Protein AF-A0A2N0Q1G3-F1 (afdb_monomer)

Radius of gyration: 15.43 Å; Cα contacts (8 Å, |Δi|>4): 80; chains: 1; bounding box: 38×31×40 Å

Organism: NCBI:txid588596

pLDDT: mean 87.78, std 17.98, range [31.86, 98.56]

Foldseek 3Di:
DEDAPDPVVVVVCCVPPVVDQAAYHPVVVVVVLCVPPCVVCPVCSVVLVVLVVVLLQDQDPVSNVVSVVVSCVVCVSCCVVCVPPPVVVSCRGRNNNVNVSCVVVDPDDDDDDDDD

Structure (mmCIF, N/CA/C/O backbone):
data_AF-A0A2N0Q1G3-F1
#
_entry.id   AF-A0A2N0Q1G3-F1
#
loop_
_atom_site.group_PDB
_atom_site.id
_atom_site.type_symbol
_atom_site.label_atom_id
_atom_site.label_alt_id
_atom_site.label_comp_id
_atom_site.label_asym_id
_atom_site.label_entity_id
_atom_site.label_seq_id
_atom_site.pdbx_PDB_ins_code
_atom_site.Cartn_x
_atom_site.Cartn_y
_atom_site.Cartn_z
_atom_site.occupancy
_atom_site.B_iso_or_equiv
_atom_site.auth_seq_id
_atom_site.auth_comp_id
_atom_site.auth_asym_id
_atom_site.auth_atom_id
_atom_site.pdbx_PDB_model_num
ATOM 1 N N . LEU A 1 1 ? 4.512 0.679 -16.842 1.00 89.19 1 LEU A N 1
ATOM 2 C CA . LEU A 1 1 ? 3.062 0.414 -17.017 1.00 89.19 1 LEU A CA 1
ATOM 3 C C . LEU A 1 1 ? 2.409 0.214 -15.654 1.00 89.19 1 LEU A C 1
ATOM 5 O O . LEU A 1 1 ? 2.959 -0.526 -14.849 1.00 89.19 1 LEU A O 1
ATOM 9 N N . TYR A 1 2 ? 1.265 0.859 -15.405 1.00 92.25 2 TYR A N 1
ATOM 10 C CA . TYR A 1 2 ? 0.460 0.651 -14.197 1.00 92.25 2 TYR A CA 1
ATOM 11 C C . TYR A 1 2 ? -0.803 -0.153 -14.524 1.00 92.25 2 TYR A C 1
ATOM 13 O O . TYR A 1 2 ? -1.583 0.272 -15.371 1.00 92.25 2 TYR A O 1
ATOM 21 N N . SER A 1 3 ? -1.038 -1.276 -13.843 1.00 93.62 3 SER A N 1
ATOM 22 C CA . SER A 1 3 ? -2.286 -2.055 -13.964 1.00 93.62 3 SER A CA 1
ATOM 23 C C . SER A 1 3 ? -2.610 -2.785 -12.656 1.00 93.62 3 SER A C 1
ATOM 25 O O . SER A 1 3 ? -1.995 -2.518 -11.629 1.00 93.62 3 SER A O 1
ATOM 27 N N . ASP A 1 4 ? -3.615 -3.655 -12.625 1.00 91.62 4 ASP A N 1
ATOM 28 C CA . ASP A 1 4 ? -3.788 -4.577 -11.499 1.00 91.62 4 ASP A CA 1
ATOM 29 C C . ASP A 1 4 ? -2.635 -5.603 -11.399 1.00 91.62 4 ASP A C 1
ATOM 31 O O . ASP A 1 4 ? -1.676 -5.586 -12.176 1.00 91.62 4 ASP A O 1
ATOM 35 N N . ALA A 1 5 ? -2.704 -6.472 -10.390 1.00 90.94 5 ALA A N 1
ATOM 36 C CA . ALA A 1 5 ? -1.709 -7.513 -10.141 1.00 90.94 5 ALA A CA 1
ATOM 37 C C . ALA A 1 5 ? -2.011 -8.809 -10.924 1.00 90.94 5 ALA A C 1
ATOM 39 O O . ALA A 1 5 ? -1.809 -9.900 -10.389 1.00 90.94 5 ALA A O 1
ATOM 40 N N . ASP A 1 6 ? -2.536 -8.700 -12.150 1.00 93.06 6 ASP A N 1
ATOM 41 C CA . ASP A 1 6 ? -2.856 -9.857 -12.987 1.00 93.06 6 ASP A CA 1
ATOM 42 C C . ASP A 1 6 ? -1.574 -10.592 -13.438 1.00 93.06 6 ASP A C 1
ATOM 44 O O . ASP A 1 6 ? -0.730 -10.005 -14.128 1.00 93.06 6 ASP A O 1
ATOM 48 N N . PRO A 1 7 ? -1.389 -11.877 -13.070 1.00 92.56 7 PRO A N 1
ATOM 49 C CA . PRO A 1 7 ? -0.171 -12.615 -13.396 1.00 92.56 7 PRO A CA 1
ATOM 50 C C . PRO A 1 7 ? 0.056 -12.781 -14.900 1.00 92.56 7 PRO A C 1
ATOM 52 O O . PRO A 1 7 ? 1.206 -12.784 -15.342 1.00 92.56 7 PRO A O 1
ATOM 55 N N . THR A 1 8 ? -1.018 -12.898 -15.687 1.00 95.44 8 THR A N 1
ATOM 56 C CA . THR A 1 8 ? -0.935 -13.084 -17.139 1.00 95.44 8 THR A CA 1
ATOM 57 C C . THR A 1 8 ? -0.405 -11.826 -17.812 1.00 95.44 8 THR A C 1
ATOM 59 O O . THR A 1 8 ? 0.539 -11.900 -18.598 1.00 95.44 8 THR A O 1
ATOM 62 N N . LEU A 1 9 ? -0.936 -10.659 -17.450 1.00 93.75 9 LEU A N 1
ATOM 63 C CA . LEU A 1 9 ? -0.468 -9.369 -17.933 1.00 93.75 9 LEU A CA 1
ATOM 64 C C . LEU A 1 9 ? 0.978 -9.107 -17.496 1.00 93.75 9 LEU A C 1
ATOM 66 O O . LEU A 1 9 ? 1.807 -8.738 -18.326 1.00 93.75 9 LEU A O 1
ATOM 70 N N . ILE A 1 10 ? 1.311 -9.362 -16.226 1.00 93.44 10 ILE A N 1
ATOM 71 C CA . ILE A 1 10 ? 2.687 -9.242 -15.715 1.00 93.44 10 ILE A CA 1
ATOM 72 C C . ILE A 1 10 ? 3.648 -10.115 -16.530 1.00 93.44 10 ILE A C 1
ATOM 74 O O . ILE A 1 10 ? 4.729 -9.657 -16.906 1.00 93.44 10 ILE A O 1
ATOM 78 N N . SER A 1 11 ? 3.268 -11.364 -16.810 1.00 94.94 11 SER A N 1
ATOM 79 C CA . SER A 1 11 ? 4.077 -12.274 -17.623 1.00 94.94 11 SER A CA 1
ATOM 80 C C . SER A 1 11 ? 4.217 -11.770 -19.058 1.00 94.94 11 SER A C 1
ATOM 82 O O . SER A 1 11 ? 5.326 -11.724 -19.581 1.00 94.94 11 SER A O 1
ATOM 84 N N . ALA A 1 12 ? 3.120 -11.338 -19.683 1.00 96.12 12 ALA A N 1
ATOM 85 C CA . ALA A 1 12 ? 3.123 -10.840 -21.053 1.00 96.12 12 ALA A CA 1
ATOM 86 C C . ALA A 1 12 ? 3.999 -9.590 -21.214 1.00 96.12 12 ALA A C 1
ATOM 88 O O . ALA A 1 12 ? 4.721 -9.484 -22.204 1.00 96.12 12 ALA A O 1
ATOM 89 N N . ILE A 1 13 ? 3.991 -8.673 -20.241 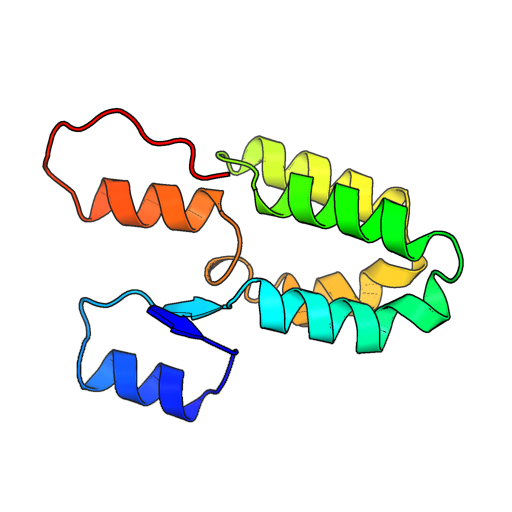1.00 94.12 13 ILE A N 1
ATOM 90 C CA . ILE A 1 13 ? 4.873 -7.498 -20.245 1.00 94.12 13 ILE A CA 1
ATOM 91 C C . ILE A 1 13 ? 6.330 -7.937 -20.170 1.00 94.12 13 ILE A C 1
ATOM 93 O O . ILE A 1 13 ? 7.127 -7.507 -20.991 1.00 94.12 13 ILE A O 1
ATOM 97 N N . LYS A 1 14 ? 6.684 -8.831 -19.239 1.00 92.69 14 LYS A N 1
ATOM 98 C CA . LYS A 1 14 ? 8.067 -9.315 -19.110 1.00 92.69 14 LYS A CA 1
ATOM 99 C C . LYS A 1 14 ? 8.572 -9.997 -20.380 1.00 92.69 14 LYS A C 1
ATOM 101 O O . LYS A 1 14 ? 9.737 -9.843 -20.721 1.00 92.69 14 LYS A O 1
ATOM 106 N N . THR A 1 15 ? 7.707 -10.742 -21.066 1.00 96.44 15 THR A N 1
ATOM 107 C CA . THR A 1 15 ? 8.062 -11.453 -22.300 1.00 96.44 15 THR A CA 1
ATOM 108 C C . THR A 1 15 ? 8.190 -10.515 -23.498 1.00 96.44 15 THR A C 1
ATOM 110 O O . THR A 1 15 ? 9.146 -10.635 -24.255 1.00 96.44 15 THR A O 1
ATOM 113 N N . ASN A 1 16 ? 7.240 -9.597 -23.687 1.00 97.31 16 ASN A N 1
ATOM 114 C CA . ASN A 1 16 ? 7.158 -8.788 -24.909 1.00 97.31 16 ASN A CA 1
ATOM 115 C C . ASN A 1 16 ? 7.815 -7.404 -24.774 1.00 97.31 16 ASN A C 1
ATOM 117 O O . ASN A 1 16 ? 8.176 -6.793 -25.775 1.00 97.31 16 ASN A O 1
ATOM 121 N N . TYR A 1 17 ? 7.971 -6.908 -23.546 1.00 94.31 17 TYR A N 1
ATOM 122 C CA . TYR A 1 17 ? 8.482 -5.576 -23.219 1.00 94.31 17 TYR A CA 1
ATOM 123 C C . TYR A 1 17 ? 9.413 -5.635 -21.990 1.00 94.31 17 TYR A C 1
ATOM 125 O O . TYR A 1 17 ? 9.089 -5.057 -20.950 1.00 94.31 17 TYR A O 1
ATOM 133 N N . PRO A 1 18 ? 10.570 -6.318 -22.071 1.00 90.69 18 PRO A N 1
ATOM 134 C CA . PRO A 1 18 ? 11.441 -6.572 -20.916 1.00 90.69 18 PRO A CA 1
ATOM 135 C C . PRO A 1 18 ? 11.962 -5.296 -20.231 1.00 90.69 18 PRO A C 1
ATOM 137 O O . PRO A 1 18 ? 12.139 -5.286 -19.016 1.00 90.69 18 PRO A O 1
ATOM 140 N N . GLU A 1 19 ? 12.116 -4.202 -20.984 1.00 90.19 19 GLU A N 1
ATOM 141 C CA . GLU A 1 19 ? 12.517 -2.884 -20.465 1.00 90.19 19 GLU A CA 1
ATOM 142 C C . GLU A 1 19 ? 11.365 -2.122 -19.781 1.00 90.19 19 GLU A C 1
ATOM 144 O O . GLU A 1 19 ? 11.568 -1.099 -19.129 1.00 90.19 19 GLU A O 1
ATOM 149 N N . THR A 1 20 ? 10.120 -2.586 -19.928 1.00 90.19 20 THR A N 1
ATOM 150 C CA . THR A 1 20 ? 8.965 -1.950 -19.290 1.00 90.19 20 THR A CA 1
ATOM 151 C C . THR A 1 20 ? 8.798 -2.461 -17.868 1.00 90.19 20 THR A C 1
ATOM 153 O O . THR A 1 20 ? 8.333 -3.575 -17.626 1.00 90.19 20 THR A O 1
ATOM 156 N N . HIS A 1 21 ? 9.061 -1.590 -16.897 1.00 89.31 21 HIS A N 1
ATOM 157 C CA . HIS A 1 21 ? 8.691 -1.860 -15.514 1.00 89.31 21 HIS A CA 1
ATOM 158 C C . HIS A 1 21 ? 7.168 -1.853 -15.333 1.00 89.31 21 HIS A C 1
ATOM 160 O O . HIS A 1 21 ? 6.462 -0.916 -15.731 1.00 89.31 21 HIS A O 1
ATOM 166 N N . HIS A 1 22 ? 6.655 -2.911 -14.707 1.00 92.00 22 HIS A N 1
ATOM 167 C CA . HIS A 1 22 ? 5.262 -3.023 -14.295 1.00 92.00 22 HIS A CA 1
ATOM 168 C C . HIS A 1 22 ? 5.103 -2.662 -12.819 1.00 92.00 22 HIS A C 1
ATOM 170 O O . HIS A 1 22 ? 5.839 -3.156 -11.963 1.00 92.00 22 HIS A O 1
ATOM 176 N N . PHE A 1 23 ? 4.120 -1.813 -12.537 1.00 93.25 23 PHE A N 1
ATOM 177 C CA . PHE A 1 23 ? 3.745 -1.401 -11.194 1.00 93.25 23 PHE A CA 1
ATOM 178 C C . PHE A 1 23 ? 2.245 -1.612 -10.982 1.00 93.25 23 PHE A C 1
ATOM 180 O O . PHE A 1 23 ? 1.428 -1.448 -11.889 1.00 93.25 23 PHE A O 1
ATOM 187 N N . HIS A 1 24 ? 1.854 -1.939 -9.758 1.00 93.88 24 HIS A N 1
ATOM 188 C CA . HIS A 1 24 ? 0.456 -2.042 -9.384 1.00 93.88 24 HIS A CA 1
ATOM 189 C C . HIS A 1 24 ? -0.163 -0.643 -9.300 1.00 93.88 24 HIS A C 1
ATOM 191 O O . HIS A 1 24 ? 0.358 0.278 -8.665 1.00 93.88 24 HIS A O 1
ATOM 197 N N . CYS A 1 25 ? -1.316 -0.496 -9.934 1.00 94.19 25 CYS A N 1
ATOM 198 C CA . CYS A 1 25 ? -2.083 0.729 -9.988 1.00 94.19 25 CYS A CA 1
ATOM 199 C C . CYS A 1 25 ? -2.677 1.055 -8.616 1.00 94.19 25 CYS A C 1
ATOM 201 O O . CYS A 1 25 ? -3.325 0.223 -7.973 1.00 94.19 25 CYS A O 1
ATOM 203 N N . ILE A 1 26 ? -2.509 2.310 -8.199 1.00 94.75 26 ILE A N 1
ATOM 204 C CA . ILE A 1 26 ? -3.003 2.811 -6.916 1.00 94.75 26 ILE A CA 1
ATOM 205 C C . ILE A 1 26 ? -4.523 2.677 -6.781 1.00 94.75 26 ILE A C 1
ATOM 207 O O . ILE A 1 26 ? -5.013 2.392 -5.693 1.00 94.75 26 ILE A O 1
ATOM 211 N N . PHE A 1 27 ? -5.263 2.807 -7.884 1.00 95.50 27 PHE A N 1
ATOM 212 C CA . PHE A 1 27 ? -6.713 2.653 -7.894 1.00 95.50 27 PHE A CA 1
ATOM 213 C C . PHE A 1 27 ? -7.135 1.229 -7.504 1.00 95.50 27 PHE A C 1
ATOM 215 O O . PHE A 1 27 ? -7.975 1.053 -6.625 1.00 95.50 27 PHE A O 1
ATOM 222 N N . HIS A 1 28 ? -6.501 0.203 -8.081 1.00 95.06 28 HIS A N 1
ATOM 223 C CA . HIS A 1 28 ? -6.791 -1.193 -7.739 1.00 95.06 28 HIS A CA 1
ATOM 224 C C . HIS A 1 28 ? -6.359 -1.542 -6.311 1.00 95.06 28 HIS A C 1
ATOM 226 O O . HIS A 1 28 ? -7.064 -2.273 -5.614 1.00 95.06 28 HIS A O 1
ATOM 232 N N . ILE A 1 29 ? -5.241 -0.981 -5.839 1.00 96.06 29 ILE A N 1
ATOM 233 C CA . ILE A 1 29 ? -4.834 -1.109 -4.434 1.00 96.06 29 ILE A CA 1
ATOM 234 C C . ILE A 1 29 ? -5.901 -0.499 -3.520 1.00 96.06 29 ILE A C 1
ATOM 236 O O . ILE A 1 29 ? -6.329 -1.154 -2.573 1.00 96.06 29 ILE A O 1
ATOM 240 N N . ASP A 1 30 ? -6.379 0.709 -3.820 1.00 96.88 30 ASP A N 1
ATOM 241 C CA . ASP A 1 30 ? -7.409 1.395 -3.037 1.00 96.88 30 ASP A CA 1
ATOM 242 C C . ASP A 1 30 ? -8.730 0.612 -2.993 1.00 96.88 30 ASP A C 1
ATOM 244 O O . ASP A 1 30 ? -9.331 0.455 -1.928 1.00 96.88 30 ASP A O 1
ATOM 248 N N . LEU A 1 31 ? -9.158 0.047 -4.128 1.00 96.56 31 LEU A N 1
ATOM 249 C CA . LEU A 1 31 ? -10.322 -0.842 -4.185 1.00 96.56 31 LEU A CA 1
ATOM 250 C C . LEU A 1 31 ? -10.140 -2.081 -3.298 1.00 96.56 31 LEU A C 1
ATOM 252 O O . LEU A 1 31 ? -11.047 -2.440 -2.544 1.00 96.56 31 LEU A O 1
ATOM 256 N N . ASN A 1 32 ? -8.961 -2.704 -3.328 1.00 95.81 32 ASN A N 1
ATOM 257 C CA . ASN A 1 32 ? -8.658 -3.865 -2.494 1.00 95.81 32 ASN A CA 1
ATOM 258 C C 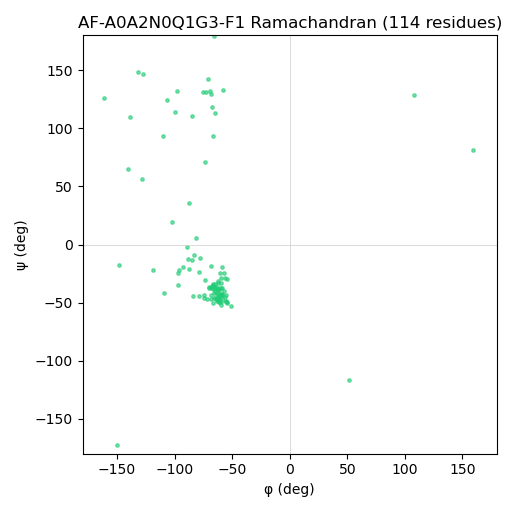. ASN A 1 32 ? -8.606 -3.516 -0.999 1.00 95.81 32 ASN A C 1
ATOM 260 O O . ASN A 1 32 ? -9.099 -4.291 -0.175 1.00 95.81 32 ASN A O 1
ATOM 264 N N . LEU A 1 33 ? -8.069 -2.349 -0.633 1.00 97.50 33 LEU A N 1
ATOM 265 C CA . LEU A 1 33 ? -8.097 -1.850 0.745 1.00 97.50 33 LEU A CA 1
ATOM 266 C C . LEU A 1 33 ? -9.537 -1.626 1.212 1.00 97.50 33 LEU A C 1
ATOM 268 O O . LEU A 1 33 ? -9.919 -2.122 2.271 1.00 97.50 33 LEU A O 1
ATOM 272 N N . LYS A 1 34 ? -10.366 -0.955 0.404 1.00 97.69 34 LYS A N 1
ATOM 273 C CA . LYS A 1 34 ? -11.793 -0.751 0.697 1.00 97.69 34 LYS A CA 1
ATOM 274 C C . LYS A 1 34 ? -12.511 -2.082 0.908 1.00 97.69 34 LYS A C 1
ATOM 276 O O . LYS A 1 34 ? -13.186 -2.252 1.920 1.00 97.69 34 LYS A O 1
ATOM 281 N N . LYS A 1 35 ? -12.320 -3.043 0.001 1.00 97.69 35 LYS A N 1
ATOM 282 C CA . LYS A 1 35 ? -12.957 -4.367 0.063 1.00 97.69 35 LYS A CA 1
ATOM 283 C C . LYS A 1 35 ? -12.598 -5.140 1.336 1.00 97.69 35 LYS A C 1
ATOM 285 O O . LYS A 1 35 ? -13.476 -5.750 1.935 1.00 97.69 35 LYS A O 1
ATOM 290 N N . ASN A 1 36 ? -11.330 -5.122 1.750 1.00 97.50 36 ASN A N 1
ATOM 291 C CA . ASN A 1 36 ? -10.840 -5.990 2.828 1.00 97.50 36 ASN A CA 1
ATOM 292 C C . ASN A 1 36 ? -10.792 -5.323 4.210 1.00 97.50 36 ASN A C 1
ATOM 294 O O . ASN A 1 36 ? -10.821 -6.022 5.225 1.00 97.50 36 ASN A O 1
ATOM 298 N N . LEU A 1 37 ? -10.696 -3.990 4.268 1.00 97.88 37 LEU A N 1
ATOM 299 C CA . LEU A 1 37 ? -10.423 -3.260 5.509 1.00 97.88 37 LEU A CA 1
ATOM 300 C C . LEU A 1 37 ? -11.533 -2.291 5.913 1.00 97.88 37 LEU A C 1
ATOM 302 O O . LEU A 1 37 ? -11.647 -2.005 7.102 1.00 97.88 37 LEU A O 1
ATOM 306 N N . LYS A 1 38 ? -12.397 -1.824 4.997 1.00 97.25 38 LYS A N 1
ATOM 307 C CA . LYS A 1 38 ? -13.449 -0.847 5.347 1.00 97.25 38 LYS A CA 1
ATOM 308 C C . LYS A 1 38 ? -14.388 -1.367 6.436 1.00 97.25 38 LYS A C 1
ATOM 310 O O . LYS A 1 38 ? -14.687 -0.642 7.377 1.00 97.25 38 LYS A O 1
ATOM 315 N N . GLY A 1 39 ? -14.801 -2.633 6.357 1.00 97.06 39 GLY A N 1
ATOM 316 C CA . GLY A 1 39 ? -15.639 -3.252 7.392 1.00 97.06 39 GLY A CA 1
ATOM 317 C C . GLY A 1 39 ? -14.930 -3.411 8.744 1.00 97.06 39 GLY A C 1
ATOM 318 O O . GLY A 1 39 ? -15.561 -3.258 9.787 1.00 97.06 39 GLY A O 1
ATOM 319 N N . LYS A 1 40 ? -13.615 -3.670 8.729 1.00 96.31 40 LYS A N 1
ATOM 320 C CA . LYS A 1 40 ? -12.797 -3.848 9.940 1.00 96.31 40 LYS A CA 1
ATOM 321 C C . LYS A 1 40 ? -12.524 -2.521 10.645 1.00 96.31 40 LYS A C 1
ATOM 323 O O . LYS A 1 40 ? -12.643 -2.440 11.859 1.00 96.31 40 LYS A O 1
ATOM 328 N N . LEU A 1 41 ? -12.190 -1.490 9.871 1.00 97.25 41 LEU A N 1
ATOM 329 C CA . LEU A 1 41 ? -11.813 -0.171 10.376 1.00 97.25 41 LEU A CA 1
ATOM 330 C C . LEU A 1 41 ? -12.995 0.773 10.597 1.00 97.25 41 LEU A C 1
ATOM 332 O O . LEU A 1 41 ? -12.876 1.730 11.355 1.00 97.25 41 LEU A O 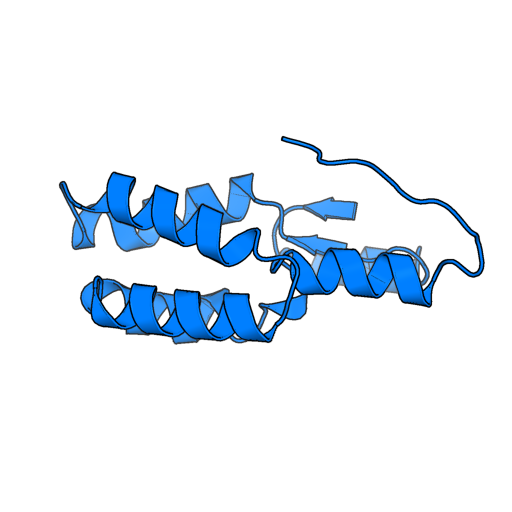1
ATOM 336 N N . ARG A 1 42 ? -14.138 0.528 9.946 1.00 96.56 42 ARG A N 1
ATOM 337 C CA . ARG A 1 42 ? -15.357 1.338 10.074 1.00 96.56 42 ARG A CA 1
ATOM 338 C C . ARG A 1 42 ? -15.065 2.832 9.858 1.00 96.56 42 ARG A C 1
ATOM 340 O O . ARG A 1 42 ? -14.636 3.221 8.774 1.00 96.56 42 ARG A O 1
ATOM 347 N N . ASN A 1 43 ? -15.276 3.662 10.880 1.00 97.44 43 ASN A N 1
ATOM 348 C CA . ASN A 1 43 ? -15.049 5.108 10.855 1.00 97.44 43 ASN A CA 1
ATOM 349 C C . ASN A 1 43 ? -13.564 5.499 10.760 1.00 97.44 43 ASN A C 1
ATOM 351 O O . ASN A 1 43 ? -13.262 6.616 10.357 1.00 97.44 43 ASN A O 1
ATOM 355 N N . GLN A 1 44 ? -12.640 4.591 11.079 1.00 97.75 44 GLN A N 1
ATOM 356 C CA . GLN A 1 44 ? -11.201 4.838 10.977 1.00 97.75 44 GLN A CA 1
ATOM 357 C C . GLN A 1 44 ? -10.655 4.627 9.558 1.00 97.75 44 GLN A C 1
ATOM 359 O O . GLN A 1 44 ? -9.504 4.965 9.290 1.00 97.75 44 GLN A O 1
ATOM 364 N N . PHE A 1 45 ? -11.458 4.075 8.637 1.00 98.38 45 PHE A N 1
ATOM 365 C CA . PHE A 1 45 ? -10.983 3.681 7.310 1.00 98.38 45 PHE A CA 1
ATOM 366 C C . PHE A 1 45 ? -10.392 4.850 6.511 1.00 98.38 45 PHE A C 1
ATOM 368 O O . PHE A 1 45 ? -9.336 4.691 5.907 1.00 98.38 45 PHE A O 1
ATOM 375 N N . GLU A 1 46 ? -11.028 6.024 6.521 1.00 98.31 46 GLU A N 1
ATOM 376 C CA . GLU A 1 46 ? -10.533 7.171 5.745 1.00 98.31 46 GLU A CA 1
ATOM 377 C C . GLU A 1 46 ? -9.227 7.742 6.319 1.00 98.31 46 GLU A C 1
ATOM 379 O O . GLU A 1 46 ? -8.323 8.091 5.559 1.00 98.31 46 GLU A O 1
ATOM 384 N N . LEU A 1 47 ? -9.071 7.756 7.650 1.00 98.50 47 LEU A N 1
ATOM 385 C CA . LEU A 1 47 ? -7.819 8.165 8.298 1.00 98.50 47 LEU A CA 1
ATOM 386 C C . LEU A 1 47 ? -6.685 7.181 7.985 1.00 98.50 47 LEU A C 1
ATOM 388 O O . LEU A 1 47 ? -5.591 7.592 7.595 1.00 98.50 47 LEU A O 1
ATOM 392 N N . PHE A 1 48 ? -6.965 5.882 8.100 1.00 98.50 48 PHE A N 1
ATOM 393 C CA . PHE A 1 48 ? -6.047 4.825 7.689 1.00 98.50 48 PHE A CA 1
ATOM 394 C C . PHE A 1 48 ? -5.636 4.983 6.222 1.00 98.50 48 PHE A C 1
ATOM 396 O O . PHE A 1 48 ? -4.451 4.939 5.903 1.00 98.50 48 PHE A O 1
ATOM 403 N N . ARG A 1 49 ? -6.603 5.192 5.323 1.00 98.19 49 ARG A N 1
ATOM 404 C CA . ARG A 1 49 ? -6.372 5.340 3.883 1.00 98.19 49 ARG A CA 1
ATOM 405 C C . ARG A 1 49 ? -5.458 6.527 3.589 1.00 98.19 49 ARG A C 1
ATOM 407 O O . ARG A 1 49 ? -4.518 6.376 2.813 1.00 98.19 49 ARG A O 1
ATOM 414 N N . ALA A 1 50 ? -5.686 7.673 4.229 1.00 98.31 50 ALA A N 1
ATOM 415 C CA . ALA A 1 50 ? -4.825 8.845 4.087 1.00 98.31 50 ALA A CA 1
ATOM 416 C C . ALA A 1 50 ? -3.379 8.545 4.523 1.00 98.31 50 ALA A C 1
ATOM 418 O O . ALA A 1 50 ? -2.446 8.770 3.750 1.00 98.31 50 ALA A O 1
ATOM 419 N N . LYS A 1 51 ? -3.191 7.947 5.708 1.00 98.56 51 LYS A N 1
ATOM 420 C CA . LYS A 1 51 ? -1.864 7.557 6.221 1.00 98.56 51 LYS A CA 1
ATOM 421 C C . LYS A 1 51 ? -1.192 6.481 5.363 1.00 98.56 51 LYS A C 1
ATOM 423 O O . LYS A 1 51 ? 0.015 6.537 5.137 1.00 98.56 51 LYS A O 1
ATOM 428 N N . PHE A 1 52 ? -1.957 5.530 4.828 1.00 98.31 52 PHE A N 1
ATOM 429 C CA . PHE A 1 52 ? -1.454 4.526 3.892 1.00 98.31 52 PHE A CA 1
ATOM 430 C C . PHE A 1 52 ? -0.927 5.177 2.609 1.00 98.31 52 PHE A C 1
ATOM 432 O O . PHE A 1 52 ? 0.171 4.845 2.167 1.00 98.31 52 PHE A O 1
ATOM 439 N N . LEU A 1 53 ? -1.673 6.117 2.019 1.00 97.44 53 LEU A N 1
ATOM 440 C CA . LEU A 1 53 ? -1.244 6.834 0.815 1.00 97.44 53 LEU A CA 1
ATOM 441 C C . LEU A 1 53 ? 0.011 7.674 1.084 1.00 97.44 53 LEU A C 1
ATOM 443 O O . LEU A 1 53 ? 0.951 7.652 0.290 1.00 97.44 53 LEU A O 1
ATOM 447 N N . GLU A 1 54 ? 0.068 8.345 2.233 1.00 97.75 54 GLU A N 1
ATOM 448 C CA . GLU A 1 54 ? 1.231 9.121 2.671 1.00 97.75 54 GLU A CA 1
ATOM 449 C C . GLU A 1 54 ? 2.481 8.245 2.890 1.00 97.75 54 GLU A C 1
ATOM 451 O O . GLU A 1 54 ? 3.606 8.640 2.568 1.00 97.75 54 GLU A O 1
ATOM 456 N N . MET A 1 55 ? 2.292 7.037 3.427 1.00 97.75 55 MET A N 1
ATOM 457 C CA . MET A 1 55 ? 3.330 6.019 3.576 1.00 97.75 55 MET A CA 1
ATOM 458 C C . MET A 1 55 ? 3.795 5.509 2.209 1.00 97.75 55 MET A C 1
ATOM 460 O O . MET A 1 55 ? 4.994 5.548 1.920 1.00 97.75 55 MET A O 1
ATOM 464 N N . ARG A 1 56 ? 2.859 5.114 1.338 1.00 96.25 56 ARG A N 1
ATOM 465 C CA . ARG A 1 56 ? 3.118 4.594 -0.013 1.00 96.25 56 ARG A CA 1
ATOM 466 C C . ARG A 1 56 ? 3.874 5.599 -0.879 1.00 96.25 56 ARG A C 1
ATOM 468 O O . ARG A 1 56 ? 4.760 5.188 -1.624 1.00 96.25 56 ARG A O 1
ATOM 475 N N . ASN A 1 57 ? 3.570 6.890 -0.744 1.00 95.50 57 ASN A N 1
ATOM 476 C CA . ASN A 1 57 ? 4.212 7.994 -1.466 1.00 95.50 57 ASN A CA 1
ATOM 477 C C . ASN A 1 57 ? 5.558 8.442 -0.861 1.00 95.50 57 ASN A C 1
ATOM 479 O O . ASN A 1 57 ? 6.143 9.422 -1.317 1.00 95.50 57 ASN A O 1
ATOM 483 N N . SER A 1 58 ? 6.082 7.745 0.152 1.00 95.94 58 SER A N 1
ATOM 484 C CA . SER A 1 58 ? 7.425 8.029 0.669 1.00 95.94 58 SER A CA 1
ATOM 485 C C . SER A 1 58 ? 8.471 7.889 -0.439 1.00 95.94 58 SER A C 1
ATOM 487 O O . SER A 1 58 ? 8.499 6.878 -1.137 1.00 95.94 58 SER A O 1
ATOM 489 N N . LEU A 1 59 ? 9.361 8.878 -0.549 1.00 92.50 59 LEU A N 1
ATOM 490 C CA . LEU A 1 59 ? 10.422 8.927 -1.566 1.00 92.50 59 LEU A CA 1
ATOM 491 C C . LEU A 1 59 ? 11.693 8.167 -1.166 1.00 92.50 59 LEU A C 1
ATOM 493 O O . LEU A 1 59 ? 12.559 7.920 -1.998 1.00 92.50 59 LEU A O 1
ATOM 497 N N . CYS A 1 60 ? 11.825 7.790 0.108 1.00 93.12 60 CYS A N 1
ATOM 498 C CA . CYS A 1 60 ? 12.964 7.022 0.596 1.00 93.12 60 CYS A CA 1
ATOM 499 C C . CYS A 1 60 ? 12.517 5.825 1.442 1.00 93.12 60 CYS A C 1
ATOM 501 O O . CYS A 1 60 ? 11.516 5.873 2.164 1.00 93.12 60 CYS A O 1
ATOM 503 N N . HIS A 1 61 ? 13.308 4.751 1.382 1.00 94.19 61 HIS A N 1
ATOM 504 C CA . HIS A 1 61 ? 13.016 3.494 2.072 1.00 94.19 61 HIS A CA 1
ATOM 505 C C . HIS A 1 61 ? 12.942 3.660 3.600 1.00 94.19 61 HIS A C 1
ATOM 507 O O . HIS A 1 61 ? 12.092 3.051 4.249 1.00 94.19 61 HIS A O 1
ATOM 513 N N . LYS A 1 62 ? 13.795 4.514 4.187 1.00 96.12 62 LYS A N 1
ATOM 514 C CA . LYS A 1 62 ? 13.804 4.767 5.637 1.00 96.12 62 LYS A CA 1
ATOM 515 C C . LYS A 1 62 ? 12.470 5.352 6.109 1.00 96.12 62 LYS A C 1
ATOM 517 O O . LYS A 1 62 ? 11.882 4.824 7.048 1.00 96.12 62 LYS A O 1
ATOM 522 N N . THR A 1 63 ? 11.972 6.389 5.434 1.00 96.25 63 THR A N 1
ATOM 523 C CA . THR A 1 63 ? 10.683 7.015 5.764 1.00 96.25 63 THR A CA 1
ATOM 524 C C . THR A 1 63 ? 9.520 6.062 5.523 1.00 96.25 63 THR A C 1
ATOM 526 O O . THR A 1 63 ? 8.644 5.964 6.378 1.00 96.25 63 THR A O 1
ATOM 529 N N . PHE A 1 64 ? 9.546 5.305 4.420 1.00 97.38 64 PHE A N 1
ATOM 530 C CA . PHE A 1 64 ? 8.549 4.265 4.154 1.00 97.38 64 PHE A CA 1
ATOM 531 C C . PHE A 1 64 ? 8.452 3.276 5.322 1.00 97.38 64 PHE A C 1
ATOM 533 O O . PHE A 1 64 ? 7.362 3.038 5.828 1.00 97.38 64 PHE A O 1
ATOM 540 N N . LYS A 1 65 ? 9.588 2.741 5.793 1.00 97.44 65 LYS A N 1
ATOM 541 C CA . LYS A 1 65 ? 9.622 1.786 6.910 1.00 97.44 65 LYS A CA 1
ATOM 542 C C . LYS A 1 65 ? 9.075 2.366 8.211 1.00 97.44 65 LYS A C 1
ATOM 544 O O . LYS A 1 65 ? 8.324 1.683 8.895 1.00 97.44 65 LYS A O 1
ATOM 549 N N . ILE A 1 66 ? 9.460 3.598 8.550 1.00 98.25 66 ILE A N 1
ATOM 550 C CA . ILE A 1 66 ? 8.971 4.267 9.764 1.00 98.25 6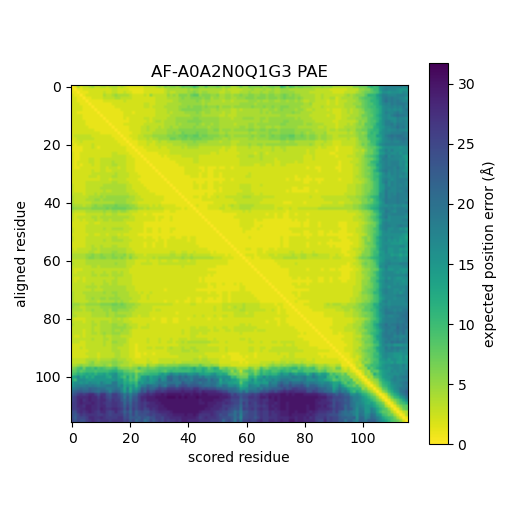6 ILE A CA 1
ATOM 551 C C . ILE A 1 66 ? 7.449 4.393 9.692 1.00 98.25 66 ILE A C 1
ATOM 553 O O . ILE A 1 66 ? 6.756 3.910 10.580 1.00 98.25 66 ILE A O 1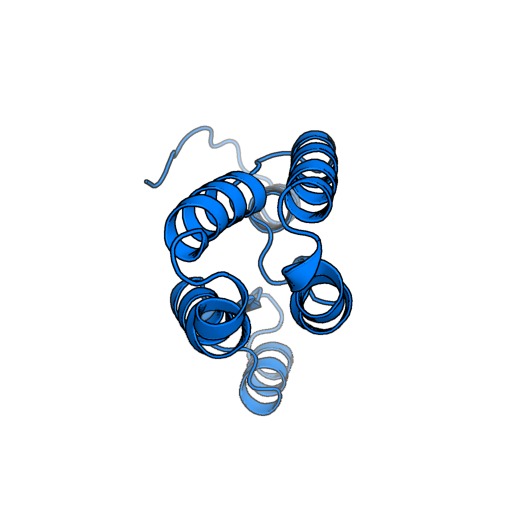
ATOM 557 N N . LYS A 1 67 ? 6.925 4.950 8.594 1.00 98.19 67 LYS A N 1
ATOM 558 C CA . LYS A 1 67 ? 5.480 5.126 8.409 1.00 98.19 67 LYS A CA 1
ATOM 559 C C . LYS A 1 67 ? 4.724 3.801 8.322 1.00 98.19 67 LYS A C 1
ATOM 561 O O . LYS A 1 67 ? 3.594 3.735 8.781 1.00 98.19 67 LYS A O 1
ATOM 566 N N . TRP A 1 68 ? 5.323 2.758 7.747 1.00 97.88 68 TRP A N 1
ATOM 567 C CA . TRP A 1 68 ? 4.742 1.414 7.707 1.00 97.88 68 TRP A CA 1
ATOM 568 C C . TRP A 1 68 ? 4.531 0.856 9.115 1.00 97.88 68 TRP A C 1
ATOM 570 O O . TRP A 1 68 ? 3.431 0.409 9.425 1.00 97.88 68 TRP A O 1
ATOM 580 N N . ASN A 1 69 ? 5.555 0.930 9.970 1.00 97.62 69 ASN A N 1
ATOM 581 C CA . ASN A 1 69 ? 5.451 0.471 11.354 1.00 97.62 69 ASN A CA 1
ATOM 582 C C . ASN A 1 69 ? 4.408 1.292 12.120 1.00 97.62 69 ASN A C 1
ATOM 584 O O . ASN A 1 69 ? 3.493 0.715 12.689 1.00 97.62 69 ASN A O 1
ATOM 588 N N . THR A 1 70 ? 4.454 2.626 12.017 1.00 98.06 70 THR A N 1
ATOM 589 C CA . THR A 1 70 ? 3.445 3.504 12.632 1.00 98.06 70 THR A CA 1
ATOM 590 C C . THR A 1 70 ? 2.024 3.179 12.163 1.00 98.06 70 THR A C 1
ATOM 592 O O . THR A 1 70 ? 1.099 3.173 12.966 1.00 98.06 70 THR A O 1
ATOM 595 N N . LEU A 1 71 ? 1.831 2.877 10.875 1.00 98.00 71 LEU A N 1
ATOM 596 C CA . LEU A 1 71 ? 0.525 2.504 10.331 1.00 98.00 71 LEU A CA 1
ATOM 597 C C . LEU A 1 71 ? 0.017 1.178 10.921 1.00 98.00 71 LEU A C 1
ATOM 599 O O . LEU A 1 71 ? -1.174 1.053 11.185 1.00 98.00 71 LEU A O 1
ATOM 603 N N . ILE A 1 72 ? 0.890 0.187 11.113 1.00 97.25 72 ILE A N 1
ATOM 604 C CA . ILE A 1 72 ? 0.516 -1.087 11.742 1.00 97.25 72 ILE A CA 1
ATOM 605 C C . ILE A 1 72 ? 0.196 -0.887 13.225 1.00 97.25 72 ILE A C 1
ATOM 607 O O . ILE A 1 72 ? -0.824 -1.396 13.683 1.00 97.25 72 ILE A O 1
ATOM 611 N N . ASP A 1 73 ? 1.009 -0.111 13.941 1.00 97.44 73 ASP A N 1
ATOM 612 C CA . ASP A 1 73 ? 0.821 0.154 15.370 1.00 97.44 73 ASP A CA 1
ATOM 613 C C . ASP A 1 73 ? -0.512 0.877 15.634 1.00 97.44 73 ASP A C 1
ATOM 615 O O . ASP A 1 73 ? -1.263 0.506 16.536 1.00 97.44 73 ASP A O 1
ATOM 619 N N . GLU A 1 74 ? -0.847 1.880 14.814 1.00 97.94 74 GLU A N 1
ATOM 620 C CA . GLU A 1 74 ? -2.103 2.634 14.924 1.00 97.94 74 GLU A CA 1
ATOM 621 C C . GLU A 1 74 ? -3.333 1.835 14.454 1.00 97.94 74 GLU A C 1
ATOM 623 O O . GLU A 1 74 ? -4.435 2.038 14.965 1.00 97.94 74 GLU A O 1
ATOM 628 N N . PHE A 1 75 ? -3.166 0.928 13.483 1.00 97.62 75 PHE A N 1
ATOM 629 C CA . PHE A 1 75 ? -4.258 0.176 12.854 1.00 97.62 75 PHE A CA 1
ATOM 630 C C . PHE A 1 75 ? -3.984 -1.333 12.853 1.00 97.62 75 PHE A C 1
ATOM 632 O O . PHE A 1 75 ? -4.034 -1.989 11.807 1.00 97.62 75 PHE A O 1
ATOM 639 N N . SER A 1 76 ? -3.748 -1.907 14.033 1.00 96.06 76 SER A N 1
ATOM 640 C CA . SER A 1 76 ? -3.370 -3.321 14.204 1.00 96.06 76 SER A CA 1
ATOM 641 C C . SER A 1 76 ? -4.346 -4.314 13.555 1.00 96.06 76 SER A C 1
ATOM 643 O O . SER A 1 76 ? -3.940 -5.343 13.017 1.00 96.06 76 SER A O 1
ATOM 645 N N . ALA A 1 77 ? -5.637 -3.970 13.466 1.00 95.38 77 ALA A N 1
ATOM 646 C CA . ALA A 1 77 ? -6.653 -4.763 12.762 1.00 95.38 77 ALA A CA 1
ATOM 647 C C . ALA A 1 77 ? -6.357 -4.994 11.258 1.00 95.38 77 ALA A C 1
ATOM 649 O O . ALA A 1 77 ? -6.921 -5.905 10.638 1.00 95.38 77 ALA A O 1
ATOM 650 N N . CYS A 1 78 ? -5.492 -4.174 10.656 1.00 94.81 78 CYS A N 1
ATOM 651 C CA . CYS A 1 78 ? -5.076 -4.270 9.258 1.00 94.81 78 CYS A CA 1
ATOM 652 C C . CYS A 1 78 ? -3.804 -5.089 9.055 1.00 94.81 78 CYS A C 1
ATOM 654 O O . CYS A 1 78 ? -3.570 -5.539 7.930 1.00 94.81 78 CYS A O 1
ATOM 656 N N . GLU A 1 79 ? -2.999 -5.287 10.102 1.00 95.44 79 GLU A N 1
ATOM 657 C CA . GLU A 1 79 ? -1.650 -5.852 10.020 1.00 95.44 79 GLU A CA 1
ATOM 658 C C . GLU A 1 79 ? -1.629 -7.160 9.233 1.00 95.44 79 GLU A C 1
ATOM 660 O O . GLU A 1 79 ? -0.915 -7.285 8.240 1.00 95.44 79 GLU A O 1
ATOM 665 N N . GLN A 1 80 ? -2.485 -8.109 9.618 1.00 96.31 80 GLN A N 1
ATOM 666 C CA . GLN A 1 80 ? -2.539 -9.425 8.989 1.00 96.31 80 GLN A CA 1
ATOM 667 C C . GLN A 1 80 ? -2.754 -9.331 7.471 1.00 96.31 80 GLN A C 1
ATOM 669 O O . GLN A 1 80 ? -2.113 -10.046 6.701 1.00 96.31 80 GLN A O 1
ATOM 674 N N . TYR A 1 81 ? -3.655 -8.450 7.026 1.00 96.94 81 TYR A N 1
ATOM 675 C CA . TYR A 1 81 ? -3.929 -8.271 5.603 1.00 96.94 81 TYR A CA 1
ATOM 676 C C . TYR A 1 81 ? -2.770 -7.559 4.903 1.00 96.94 81 TYR A C 1
ATOM 678 O O . TYR A 1 81 ? -2.318 -8.019 3.858 1.00 96.94 81 TYR A O 1
ATOM 686 N N . LEU A 1 82 ? -2.263 -6.464 5.473 1.00 96.38 82 LEU A N 1
ATOM 687 C CA . LEU A 1 82 ? -1.189 -5.677 4.870 1.00 96.38 82 LEU A CA 1
ATOM 688 C C . LEU A 1 82 ? 0.105 -6.487 4.735 1.00 96.38 82 LEU A C 1
ATOM 690 O O . LEU A 1 82 ? 0.697 -6.518 3.654 1.00 96.38 82 LEU A O 1
ATOM 694 N N . THR A 1 83 ? 0.503 -7.192 5.792 1.00 96.19 83 THR A N 1
ATOM 695 C CA . THR A 1 83 ? 1.716 -8.017 5.833 1.00 96.19 83 THR A CA 1
ATOM 696 C C . THR A 1 83 ? 1.625 -9.218 4.896 1.00 96.19 83 THR A C 1
ATOM 698 O O . THR A 1 83 ? 2.623 -9.586 4.282 1.00 96.19 83 THR A O 1
ATOM 701 N N . ARG A 1 84 ? 0.437 -9.811 4.721 1.00 96.19 84 ARG A N 1
ATOM 702 C CA . ARG A 1 84 ? 0.251 -10.970 3.836 1.00 96.19 84 ARG A CA 1
ATOM 703 C C . ARG A 1 84 ? 0.044 -10.587 2.370 1.00 96.19 84 ARG A C 1
ATOM 705 O O . ARG A 1 84 ? 0.591 -11.248 1.496 1.00 96.19 84 ARG A O 1
ATOM 712 N N . ALA A 1 85 ? -0.778 -9.578 2.093 1.00 93.50 85 ALA A N 1
ATOM 713 C CA . ALA A 1 85 ? -1.248 -9.281 0.740 1.00 93.50 85 ALA A CA 1
ATOM 714 C C . ALA A 1 85 ? -0.436 -8.187 0.033 1.00 93.50 85 ALA A C 1
ATOM 716 O O . ALA A 1 85 ? -0.263 -8.258 -1.181 1.00 93.50 85 ALA A O 1
ATOM 717 N N . LEU A 1 86 ? 0.052 -7.176 0.762 1.00 94.12 86 LEU A N 1
ATOM 718 C CA . LEU A 1 86 ? 0.698 -6.004 0.156 1.00 94.12 86 LEU A CA 1
ATOM 719 C C . LEU A 1 86 ? 2.208 -5.954 0.386 1.00 94.12 86 LEU A C 1
ATOM 721 O O . LEU A 1 86 ? 2.952 -5.630 -0.539 1.00 94.12 86 LEU A O 1
ATOM 725 N N . TYR A 1 87 ? 2.691 -6.278 1.585 1.00 95.38 87 TYR A N 1
ATOM 726 C CA . TYR A 1 87 ? 4.116 -6.151 1.903 1.00 95.38 87 TYR A CA 1
ATOM 727 C C . TYR A 1 87 ? 5.055 -7.013 1.033 1.00 95.38 87 TYR A C 1
ATOM 729 O O . TYR A 1 87 ? 6.117 -6.506 0.644 1.00 95.38 87 TYR A O 1
ATOM 737 N N . PRO A 1 88 ? 4.707 -8.267 0.666 1.00 95.06 88 PRO A N 1
ATOM 738 C CA . PRO A 1 88 ? 5.569 -9.100 -0.173 1.00 95.06 88 PRO A CA 1
ATOM 739 C C . PRO A 1 88 ? 5.795 -8.503 -1.565 1.00 95.06 88 PRO A C 1
ATOM 741 O O . PRO A 1 88 ? 6.880 -8.639 -2.119 1.00 95.06 88 PRO A O 1
ATOM 744 N N . CYS A 1 89 ?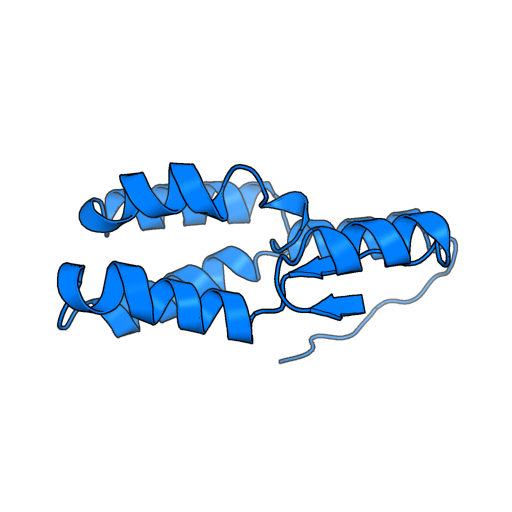 4.809 -7.777 -2.100 1.00 92.88 89 CYS A N 1
ATOM 745 C CA . CYS A 1 89 ? 4.870 -7.151 -3.420 1.00 92.88 89 CYS A CA 1
ATOM 746 C C . CYS A 1 89 ? 5.157 -5.639 -3.374 1.00 92.88 89 CYS A C 1
ATOM 748 O O . CYS A 1 89 ? 4.904 -4.942 -4.352 1.00 92.88 89 CYS A O 1
ATOM 750 N N . LYS A 1 90 ? 5.701 -5.107 -2.265 1.00 94.44 90 LYS A N 1
ATOM 751 C CA . LYS A 1 90 ? 5.970 -3.660 -2.097 1.00 94.44 90 LYS A CA 1
ATOM 752 C C . LYS A 1 90 ? 6.850 -3.035 -3.176 1.00 94.44 90 LYS A C 1
ATOM 754 O O . LYS A 1 90 ? 6.675 -1.860 -3.484 1.00 94.44 90 LYS A O 1
ATOM 759 N N . SER A 1 91 ? 7.744 -3.811 -3.788 1.00 92.31 91 SER A N 1
ATOM 760 C CA . SER A 1 91 ? 8.552 -3.367 -4.930 1.00 92.31 91 SER A CA 1
ATOM 761 C C . SER A 1 91 ? 7.711 -2.968 -6.143 1.00 92.31 91 SER A C 1
ATOM 763 O O . SER A 1 91 ? 8.139 -2.138 -6.933 1.00 92.31 91 SER A O 1
ATOM 765 N N . SER A 1 92 ? 6.500 -3.502 -6.265 1.00 92.12 92 SER A N 1
ATOM 766 C CA . SER A 1 92 ? 5.590 -3.203 -7.365 1.00 92.12 92 SER A CA 1
ATOM 767 C C . SER A 1 92 ? 4.674 -2.010 -7.087 1.00 92.12 92 SER A C 1
ATOM 769 O O . SER A 1 92 ? 3.894 -1.664 -7.962 1.00 92.12 92 SER A O 1
ATOM 771 N N . TRP A 1 93 ? 4.704 -1.367 -5.911 1.00 94.12 93 TRP A N 1
ATOM 772 C CA . TRP A 1 93 ? 3.747 -0.284 -5.611 1.00 94.12 93 TRP A CA 1
ATOM 773 C C . TRP A 1 93 ? 4.234 0.842 -4.695 1.00 94.12 93 TRP A C 1
ATOM 775 O O . TRP A 1 93 ? 3.600 1.906 -4.663 1.00 94.12 93 TRP A O 1
ATOM 785 N N . ALA A 1 94 ? 5.316 0.636 -3.944 1.00 95.44 94 ALA A N 1
ATOM 786 C CA . ALA A 1 94 ? 5.898 1.664 -3.092 1.00 95.44 94 ALA A CA 1
ATOM 787 C C . ALA A 1 94 ? 6.658 2.696 -3.936 1.00 95.44 94 ALA A C 1
ATOM 789 O O . ALA A 1 94 ? 7.496 2.350 -4.766 1.00 95.44 94 ALA A O 1
ATOM 790 N N . CYS A 1 95 ? 6.398 3.979 -3.695 1.00 92.12 95 CYS A N 1
ATOM 791 C CA . CYS A 1 95 ? 6.869 5.047 -4.570 1.00 92.12 95 CYS A CA 1
ATOM 792 C C . CYS A 1 95 ? 8.397 5.206 -4.553 1.00 92.12 95 CYS A C 1
ATOM 794 O O . CYS A 1 95 ? 8.991 5.417 -5.606 1.00 92.12 95 CYS A O 1
ATOM 796 N N . TYR A 1 96 ? 9.060 4.997 -3.407 1.00 91.81 96 TYR A N 1
ATOM 797 C CA . TYR A 1 96 ? 10.528 5.027 -3.333 1.00 91.81 96 TYR A CA 1
ATOM 798 C C . TYR A 1 96 ? 11.206 4.020 -4.281 1.00 91.81 96 TYR A C 1
ATOM 800 O O . TYR A 1 96 ? 12.351 4.240 -4.665 1.00 91.81 96 TYR A O 1
ATOM 808 N N . ILE A 1 97 ? 10.520 2.934 -4.662 1.00 87.25 97 ILE A N 1
ATOM 809 C CA . ILE A 1 97 ? 11.025 1.962 -5.640 1.00 87.25 97 ILE A CA 1
ATOM 810 C C . ILE A 1 97 ? 10.845 2.492 -7.059 1.00 87.25 97 ILE A C 1
ATOM 812 O O . ILE A 1 97 ? 11.792 2.428 -7.834 1.00 87.25 97 ILE A O 1
ATOM 816 N N . CYS A 1 98 ? 9.680 3.066 -7.377 1.00 75.31 98 CYS A N 1
ATOM 817 C CA . CYS A 1 98 ? 9.433 3.709 -8.670 1.00 75.31 98 CYS A CA 1
ATOM 818 C C . CYS A 1 98 ? 10.497 4.779 -8.958 1.00 75.31 98 CYS A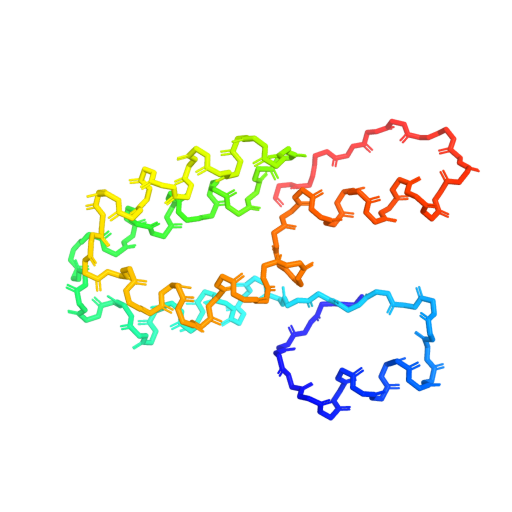 C 1
ATOM 820 O O . CYS A 1 98 ? 11.171 4.713 -9.983 1.00 75.31 98 CYS A O 1
ATOM 822 N N . TYR A 1 99 ? 10.753 5.665 -7.989 1.00 70.00 99 TYR A N 1
ATOM 823 C CA . TYR A 1 99 ? 11.808 6.672 -8.106 1.00 70.00 99 TYR A CA 1
ATOM 824 C C . TYR A 1 99 ? 13.189 6.044 -8.329 1.00 70.00 99 TYR A C 1
ATOM 826 O O . TYR A 1 99 ? 13.921 6.462 -9.217 1.00 70.00 99 TYR A O 1
ATOM 834 N N . GLN A 1 100 ? 13.562 5.009 -7.571 1.00 67.25 100 GLN A N 1
ATOM 835 C CA . GLN A 1 100 ? 14.861 4.356 -7.762 1.00 67.25 100 GLN A CA 1
ATOM 836 C C . GLN A 1 100 ? 14.978 3.645 -9.114 1.00 67.25 100 GLN A C 1
ATOM 838 O O . GLN A 1 100 ? 16.056 3.662 -9.702 1.00 67.25 100 GLN A O 1
ATOM 843 N N . SER A 1 101 ? 13.909 3.031 -9.622 1.00 59.97 101 SER A N 1
ATOM 844 C CA . SER A 1 101 ? 13.940 2.366 -10.928 1.00 59.97 101 SER A CA 1
ATOM 845 C C . SER A 1 101 ? 14.173 3.349 -12.074 1.00 59.97 101 SER A C 1
ATOM 847 O O . SER A 1 101 ? 14.948 3.037 -12.972 1.00 59.97 101 SER A O 1
ATOM 849 N N . GLU A 1 102 ? 13.608 4.558 -11.997 1.00 58.12 102 GLU A N 1
ATOM 850 C CA . GLU A 1 102 ? 13.824 5.634 -12.975 1.00 58.12 102 GLU A CA 1
ATOM 851 C C . GLU A 1 102 ? 15.261 6.181 -12.924 1.00 58.12 102 GLU A C 1
ATOM 853 O O . GLU A 1 102 ? 15.861 6.450 -13.961 1.00 58.12 102 GLU A O 1
ATOM 858 N N . PHE A 1 103 ? 15.862 6.279 -11.732 1.00 54.28 103 PHE A N 1
ATOM 859 C CA . PHE A 1 103 ? 17.252 6.733 -11.587 1.00 54.28 103 PHE A CA 1
ATOM 860 C C . PHE A 1 103 ? 18.286 5.728 -12.114 1.00 54.28 103 PHE A C 1
ATOM 862 O O . PHE A 1 103 ? 19.286 6.141 -12.693 1.00 54.28 103 PHE A O 1
ATOM 869 N N . HIS A 1 104 ? 18.079 4.420 -11.931 1.00 50.69 104 HIS A N 1
ATOM 870 C CA . HIS A 1 104 ? 19.040 3.413 -12.409 1.00 50.69 104 HIS A CA 1
ATOM 871 C C . HIS A 1 104 ? 18.919 3.128 -13.913 1.00 50.69 104 HIS A C 1
ATOM 873 O O . HIS A 1 104 ? 19.890 2.689 -14.523 1.00 50.69 104 HIS A O 1
ATOM 879 N N . SER A 1 105 ? 17.756 3.393 -14.514 1.00 51.09 105 SER A N 1
ATOM 880 C CA . SER A 1 105 ? 17.550 3.295 -15.966 1.00 51.09 105 SER A CA 1
ATOM 881 C C . SER A 1 105 ? 17.896 4.596 -16.712 1.00 51.09 105 SER A C 1
ATOM 883 O O . SER A 1 105 ? 18.053 4.582 -17.932 1.00 51.09 105 SER A O 1
ATOM 885 N N . GLY A 1 106 ? 18.089 5.711 -15.995 1.00 41.44 106 GLY A N 1
ATOM 886 C CA . GLY A 1 106 ? 18.415 7.022 -16.552 1.00 41.44 106 GLY A CA 1
ATOM 887 C C . GLY A 1 106 ? 19.844 7.483 -16.265 1.00 41.44 106 GLY A C 1
ATOM 888 O O . GLY A 1 106 ? 20.096 8.203 -15.302 1.00 41.44 106 GLY A O 1
ATOM 889 N N . ASN A 1 107 ? 20.772 7.208 -17.182 1.00 40.97 107 ASN A N 1
ATOM 890 C CA . ASN A 1 107 ? 21.972 8.031 -17.343 1.00 40.97 107 ASN A CA 1
ATOM 891 C C . ASN A 1 107 ? 21.555 9.352 -18.027 1.00 40.97 107 ASN A C 1
ATOM 893 O O . ASN A 1 107 ? 21.773 9.546 -19.219 1.00 40.97 107 ASN A O 1
ATOM 897 N N . SER A 1 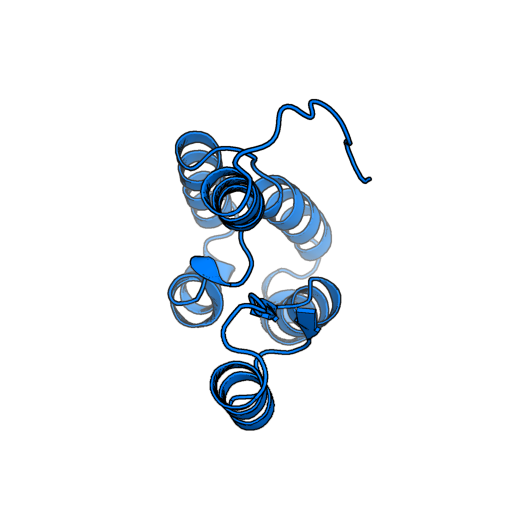108 ? 20.840 10.229 -17.314 1.00 39.38 108 SER A N 1
ATOM 898 C CA . SER A 1 108 ? 20.448 11.550 -17.817 1.00 39.38 108 SER A CA 1
ATOM 899 C C . SER A 1 108 ? 20.064 12.487 -16.675 1.00 39.38 108 SER A C 1
ATOM 901 O O . SER A 1 108 ? 19.222 12.189 -15.830 1.00 39.38 108 SER A O 1
ATOM 903 N N . LYS A 1 109 ? 20.716 13.648 -16.662 1.00 37.62 109 LYS A N 1
ATOM 904 C CA . LYS A 1 109 ? 20.508 14.749 -15.726 1.00 37.62 109 LYS A CA 1
ATOM 905 C C . LYS A 1 109 ? 19.126 15.375 -15.928 1.00 37.62 109 LYS A C 1
ATOM 907 O O . LYS A 1 109 ? 19.019 16.320 -16.697 1.00 37.62 109 LYS A O 1
ATOM 912 N N . TYR A 1 110 ? 18.103 14.944 -15.197 1.00 36.47 110 TYR A N 1
ATOM 913 C CA . TYR A 1 110 ? 16.898 15.758 -15.024 1.00 36.47 110 TYR A CA 1
ATOM 914 C C . TYR A 1 110 ? 16.387 15.704 -13.587 1.00 36.47 110 TYR A C 1
ATOM 916 O O . TYR A 1 110 ? 15.875 14.703 -13.097 1.00 36.47 110 TYR A O 1
ATOM 924 N N . THR A 1 111 ? 16.534 16.835 -12.905 1.00 48.53 111 THR A N 1
ATOM 925 C CA . THR A 1 111 ? 15.711 17.200 -11.759 1.00 48.53 111 THR A CA 1
ATOM 926 C C . THR A 1 111 ? 14.298 17.539 -12.224 1.00 48.53 111 THR A C 1
ATOM 928 O O . THR A 1 111 ? 14.137 18.287 -13.185 1.00 48.53 111 THR A O 1
ATOM 931 N N . MET A 1 112 ? 13.330 17.134 -11.396 1.00 46.06 112 MET A N 1
ATOM 932 C CA . MET A 1 112 ? 12.058 17.813 -11.106 1.00 46.06 112 MET A CA 1
ATOM 933 C C . MET A 1 112 ? 10.777 17.187 -11.674 1.00 46.06 112 MET A C 1
ATOM 935 O O . MET A 1 112 ? 10.626 16.961 -12.866 1.00 46.06 112 MET A O 1
ATOM 939 N N . GLY A 1 113 ? 9.816 17.002 -10.762 1.00 31.86 113 GLY A N 1
ATOM 940 C CA . GLY A 1 113 ? 8.425 16.679 -11.059 1.00 31.86 113 GLY A CA 1
AT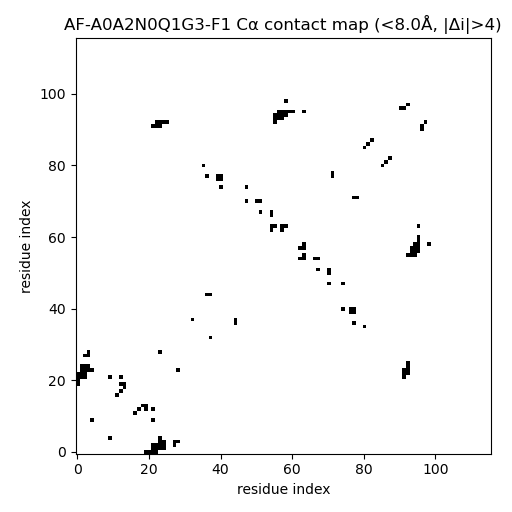OM 941 C C . GLY A 1 113 ? 7.718 16.052 -9.860 1.00 31.86 113 GLY A C 1
ATOM 942 O O . GLY A 1 113 ? 7.596 14.834 -9.783 1.00 31.86 113 GLY A O 1
ATOM 943 N N . ARG A 1 114 ? 7.255 16.868 -8.899 1.00 41.47 114 ARG A N 1
ATOM 944 C CA . ARG A 1 114 ? 6.177 16.433 -7.995 1.00 41.47 114 ARG A CA 1
ATOM 945 C C . ARG A 1 114 ? 4.942 16.244 -8.867 1.00 41.47 114 ARG A C 1
ATOM 947 O O . ARG A 1 114 ? 4.431 17.230 -9.391 1.00 41.47 114 ARG A O 1
ATOM 954 N N . VAL A 1 115 ? 4.481 15.011 -9.017 1.00 35.03 115 VAL A N 1
ATOM 955 C CA . VAL A 1 115 ? 3.152 14.744 -9.567 1.00 35.03 115 VAL A CA 1
ATOM 956 C C . VAL A 1 115 ? 2.246 14.463 -8.374 1.00 35.03 115 VAL A C 1
ATOM 958 O O . VAL A 1 115 ? 2.509 13.541 -7.598 1.00 35.03 115 VAL A O 1
ATOM 961 N N . TYR A 1 116 ? 1.289 15.372 -8.185 1.00 45.94 116 TYR A N 1
ATOM 962 C CA . TYR A 1 116 ? 0.230 15.321 -7.180 1.00 45.94 116 TYR A CA 1
ATOM 963 C C . TYR A 1 116 ? -0.724 14.151 -7.432 1.00 45.94 116 TYR A C 1
ATOM 965 O O . TYR A 1 116 ? -0.937 13.816 -8.619 1.00 45.94 116 TYR A O 1
#

Mean predicted aligned error: 6.62 Å

Secondary structure (DSSP, 8-state):
-EE---HHHHHHHHHH-TT---EE-HHHHHHHHHHHHHHHHGGGHHHHHHHHHHHHT-SSHHHHHHHHHHHHHHTGGGHHHIIIIIGGGGGGT-HHHHHHHHHHH--S--------

Solvent-accessible surface area (backbone atoms only — not comparable to full-atom values): 6708 Å² total; per-residue (Å²): 87,72,39,69,88,50,67,66,60,56,50,50,38,53,71,78,35,68,88,55,63,68,29,47,28,67,67,54,51,50,52,51,45,49,74,73,37,32,81,78,42,51,90,48,32,65,60,49,50,53,53,48,51,58,27,38,62,22,74,42,68,70,59,25,52,53,41,48,51,52,50,33,72,78,39,55,94,46,35,70,56,44,60,67,71,45,55,81,51,35,78,33,56,31,36,28,43,55,56,49,54,53,56,75,74,40,97,63,97,72,88,87,78,90,80,130

Sequence (116 aa):
LYSDADPTLISAIKTNYPETHHFHCIFHIDLNLKKNLKGKLRNQFELFRAKFLEMRNSLCHKTFKIKWNTLIDEFSACEQYLTRALYPCKSSWACYICYQSEFHSGNSKYTMGRVY